Protein AF-A0A7W2R5H4-F1 (afdb_monomer_lite)

Organism: NCBI:txid2761487

InterPro domains:
  IPR019831 Manganese/iron superoxide dismutase, N-terminal [PF00081] (6-51)
  IPR036324 Manganese/iron superoxide dismutase, N-terminal domain superfamily [SSF46609] (6-53)

Foldseek 3Di:
DFDPLAQDDDPDDLCPCPPVDDSVVSCCVRVPVVRVVSVVVCVVCPPHPVNGDDDD

Radius of gyration: 14.3 Å; chains: 1; bounding box: 34×14×36 Å

pLDDT: mean 88.08, std 12.19, range [51.84, 97.69]

Structure (mmCIF, N/CA/C/O backbone):
data_AF-A0A7W2R5H4-F1
#
_entry.id   AF-A0A7W2R5H4-F1
#
loop_
_atom_site.group_PDB
_atom_site.id
_atom_site.type_symbol
_atom_site.label_atom_id
_atom_site.label_alt_id
_atom_site.label_comp_id
_atom_site.label_asym_id
_atom_site.label_entity_id
_atom_site.label_seq_id
_atom_site.pdbx_PDB_ins_code
_atom_site.Cartn_x
_atom_site.Cartn_y
_atom_site.Cartn_z
_atom_site.occupancy
_atom_site.B_iso_or_equiv
_atom_site.auth_seq_id
_atom_site.auth_comp_id
_atom_site.auth_asym_id
_atom_site.auth_atom_id
_atom_site.pdbx_PDB_model_num
ATOM 1 N N . MET A 1 1 ? -19.878 -0.153 2.052 1.00 53.62 1 MET A N 1
ATOM 2 C CA . MET A 1 1 ? -18.686 -0.599 1.302 1.00 53.62 1 MET A CA 1
ATOM 3 C C . MET A 1 1 ? -17.525 -0.605 2.281 1.00 53.62 1 MET A C 1
ATOM 5 O O . MET A 1 1 ? -17.296 0.432 2.883 1.00 53.62 1 MET A O 1
ATOM 9 N N . LYS A 1 2 ? -16.881 -1.754 2.523 1.00 54.91 2 LYS A N 1
ATOM 10 C CA . LYS A 1 2 ? -15.722 -1.846 3.428 1.00 54.91 2 LYS A CA 1
ATOM 11 C C . LYS A 1 2 ? -14.477 -1.345 2.696 1.00 54.91 2 LYS A C 1
ATOM 13 O O . LYS A 1 2 ? -14.250 -1.785 1.568 1.00 54.91 2 LYS A O 1
ATOM 18 N N . ILE A 1 3 ? -13.681 -0.462 3.300 1.00 64.50 3 ILE A N 1
ATOM 19 C CA . ILE A 1 3 ? -12.327 -0.212 2.790 1.00 64.50 3 ILE A CA 1
ATOM 20 C C . ILE A 1 3 ? -11.457 -1.393 3.204 1.00 64.50 3 ILE A C 1
ATOM 22 O O . ILE A 1 3 ? -11.395 -1.749 4.373 1.00 64.50 3 ILE A O 1
ATOM 26 N N . ASN A 1 4 ? -10.744 -1.980 2.248 1.00 74.06 4 ASN A N 1
ATOM 27 C CA . ASN A 1 4 ? -9.602 -2.827 2.558 1.00 74.06 4 ASN A CA 1
ATOM 28 C C . ASN A 1 4 ? -8.344 -1.950 2.477 1.00 74.06 4 ASN A C 1
ATOM 30 O O . ASN A 1 4 ? -7.853 -1.674 1.377 1.00 74.06 4 ASN A O 1
ATOM 34 N N . LEU A 1 5 ? -7.902 -1.422 3.626 1.00 87.94 5 LEU A N 1
ATOM 35 C CA . LEU A 1 5 ?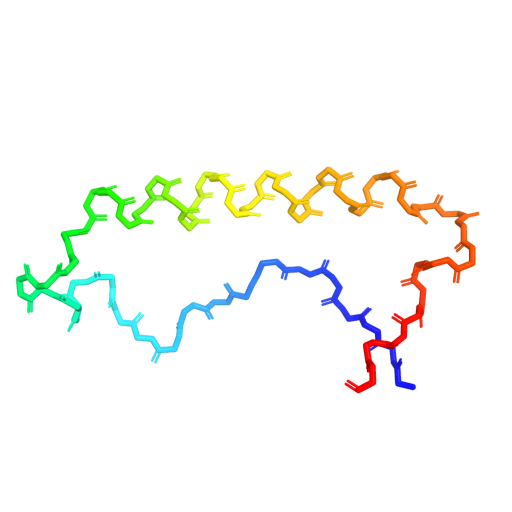 -6.719 -0.567 3.712 1.00 87.94 5 LEU A CA 1
ATOM 36 C C . LEU A 1 5 ? -5.474 -1.451 3.617 1.00 87.94 5 LEU A C 1
ATOM 38 O O . LEU A 1 5 ? -5.004 -2.007 4.606 1.00 87.94 5 LEU A O 1
ATOM 42 N N . LYS A 1 6 ? -4.958 -1.586 2.397 1.00 90.44 6 LYS A N 1
ATOM 43 C CA . LYS A 1 6 ? -3.764 -2.367 2.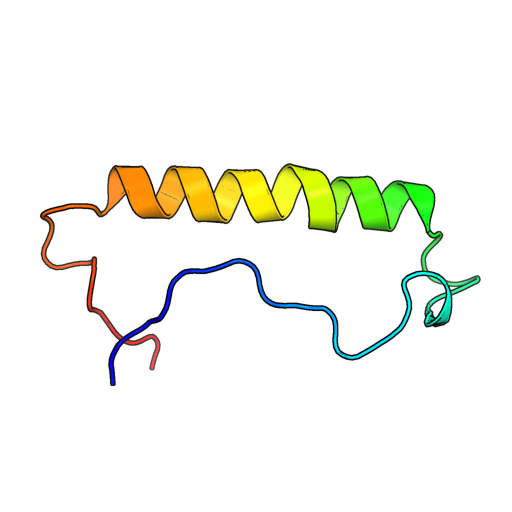079 1.00 90.44 6 LYS A CA 1
ATOM 44 C C . LYS A 1 6 ? -2.973 -1.706 0.959 1.00 90.44 6 LYS A C 1
ATOM 46 O O . LYS A 1 6 ? -3.527 -0.940 0.169 1.00 90.44 6 LYS A O 1
ATOM 51 N N . LEU A 1 7 ? -1.688 -2.036 0.878 1.00 93.75 7 LEU A N 1
ATOM 52 C CA . LEU A 1 7 ? -0.888 -1.730 -0.299 1.00 93.75 7 LEU A CA 1
ATOM 53 C C . LEU A 1 7 ? -1.305 -2.701 -1.406 1.00 93.75 7 LEU A C 1
ATOM 55 O O . LEU A 1 7 ? -1.297 -3.914 -1.197 1.00 93.75 7 LEU A O 1
ATOM 59 N N . TYR A 1 8 ? -1.737 -2.175 -2.546 1.00 93.12 8 TYR A N 1
ATOM 60 C CA . TYR A 1 8 ? -2.144 -3.011 -3.672 1.00 93.12 8 TYR A CA 1
ATOM 61 C C . TYR A 1 8 ? -0.921 -3.502 -4.445 1.00 93.12 8 TYR A C 1
ATOM 63 O O . TYR A 1 8 ? 0.188 -2.997 -4.287 1.00 93.12 8 TYR A O 1
ATOM 71 N N . GLU A 1 9 ? -1.101 -4.510 -5.279 1.00 94.38 9 GLU A N 1
ATOM 72 C CA . GLU A 1 9 ? -0.091 -4.813 -6.285 1.00 94.38 9 GLU A CA 1
ATOM 73 C C . GLU A 1 9 ? -0.211 -3.808 -7.428 1.00 94.38 9 GLU A C 1
ATOM 75 O O . GLU A 1 9 ? -1.290 -3.267 -7.696 1.00 94.38 9 GLU A O 1
ATOM 80 N N . LEU A 1 10 ? 0.916 -3.525 -8.072 1.00 93.56 10 LEU A N 1
ATOM 81 C CA . LEU A 1 10 ? 0.930 -2.644 -9.227 1.00 93.56 10 LEU A CA 1
ATOM 82 C C . LEU A 1 10 ? 0.303 -3.368 -10.421 1.00 93.56 10 LEU A C 1
ATOM 84 O O . LEU A 1 10 ? 0.605 -4.540 -10.642 1.00 93.56 10 LEU A O 1
ATOM 88 N N . PRO A 1 11 ? -0.531 -2.689 -11.223 1.00 95.56 11 PRO A N 1
ATOM 89 C CA . PRO A 1 11 ? -1.106 -3.271 -12.432 1.00 95.56 11 PRO A CA 1
ATOM 90 C C . PRO A 1 11 ? -0.145 -3.220 -13.636 1.00 95.56 11 PRO A C 1
ATOM 92 O O . PRO A 1 11 ? -0.588 -3.396 -14.767 1.00 95.56 11 PRO A O 1
ATOM 95 N N . TYR A 1 12 ? 1.135 -2.929 -13.398 1.00 93.62 12 TYR A N 1
ATOM 96 C CA . TYR A 1 12 ? 2.199 -2.752 -14.387 1.00 93.62 12 TYR A CA 1
ATOM 97 C C . TYR A 1 12 ? 3.558 -3.108 -13.769 1.00 93.62 12 TYR A C 1
ATOM 99 O O . TYR A 1 12 ? 3.708 -3.096 -12.540 1.00 93.62 12 TYR A O 1
ATOM 107 N N . TYR A 1 13 ? 4.558 -3.392 -14.605 1.00 92.38 13 TYR A N 1
ATOM 108 C CA . TYR A 1 13 ? 5.937 -3.575 -14.147 1.00 92.38 13 TYR A CA 1
ATOM 109 C C . TYR A 1 13 ? 6.594 -2.241 -13.769 1.00 92.38 13 TYR A C 1
ATOM 111 O O . TYR A 1 13 ? 6.250 -1.175 -14.278 1.00 92.38 13 TYR A O 1
ATOM 119 N N . LYS A 1 14 ? 7.553 -2.287 -12.841 1.00 84.88 14 LYS A N 1
ATOM 120 C CA . LYS A 1 14 ? 8.175 -1.095 -12.237 1.00 84.88 14 LYS A CA 1
ATOM 121 C C . LYS A 1 14 ? 8.924 -0.212 -13.238 1.00 84.88 14 LYS A C 1
ATOM 123 O O . LYS A 1 14 ? 9.069 0.987 -13.014 1.00 84.88 14 LYS A O 1
ATOM 128 N N . ASP A 1 15 ? 9.389 -0.803 -14.327 1.00 90.06 15 ASP A N 1
ATOM 129 C CA . ASP A 1 15 ? 10.144 -0.159 -15.392 1.00 90.06 15 ASP A CA 1
ATOM 130 C C . ASP A 1 15 ? 9.261 0.355 -16.540 1.00 90.06 15 ASP A C 1
ATOM 132 O O . ASP A 1 15 ? 9.759 1.092 -17.391 1.00 90.06 15 ASP A O 1
ATOM 136 N N . GLU A 1 16 ? 7.953 0.058 -16.548 1.00 94.94 16 GLU A N 1
ATOM 137 C CA . GLU A 1 16 ? 7.022 0.505 -17.602 1.00 94.94 16 GLU A CA 1
ATOM 138 C C . GLU A 1 16 ? 6.875 2.031 -17.676 1.00 94.94 16 GLU A C 1
ATOM 140 O O . GLU A 1 16 ? 6.419 2.567 -18.685 1.00 94.94 16 GLU A O 1
ATOM 145 N N . LEU A 1 17 ? 7.272 2.749 -16.622 1.00 91.56 17 LEU A N 1
ATOM 146 C CA . LEU A 1 17 ? 7.216 4.210 -16.566 1.00 91.56 17 LEU A CA 1
ATOM 147 C C . LEU A 1 17 ? 8.522 4.883 -17.019 1.00 91.56 17 LEU A C 1
ATOM 149 O O . LEU A 1 17 ? 8.603 6.116 -17.041 1.00 9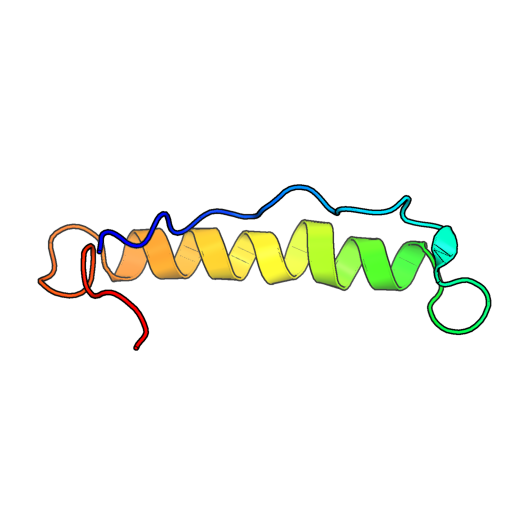1.56 17 LEU A O 1
ATOM 153 N N . ASN A 1 18 ? 9.539 4.112 -17.412 1.00 91.62 18 ASN A N 1
ATOM 154 C CA . ASN A 1 18 ? 10.784 4.663 -17.932 1.00 91.62 18 ASN A CA 1
ATOM 155 C C . ASN A 1 18 ? 10.581 5.334 -19.309 1.00 91.62 18 ASN A C 1
ATOM 157 O O . ASN A 1 18 ? 9.803 4.854 -20.133 1.00 91.62 18 ASN A O 1
ATOM 161 N N . PRO A 1 19 ? 11.311 6.426 -19.612 1.00 92.56 19 PRO A N 1
ATOM 162 C CA . PRO A 1 19 ? 12.276 7.128 -18.758 1.00 92.56 19 PRO A CA 1
ATOM 163 C C . PRO A 1 19 ? 11.642 8.244 -17.902 1.00 92.56 19 PRO A C 1
ATOM 165 O O . PRO A 1 19 ? 12.365 9.048 -17.321 1.00 92.56 19 PRO A O 1
ATOM 168 N N . ILE A 1 20 ? 10.308 8.352 -17.863 1.00 94.38 20 ILE A N 1
ATOM 169 C CA . ILE A 1 20 ? 9.594 9.449 -17.188 1.00 94.38 20 ILE A CA 1
ATOM 170 C C . ILE A 1 20 ? 9.746 9.330 -15.670 1.00 94.38 20 ILE A C 1
ATOM 172 O O . ILE A 1 20 ? 10.009 10.319 -14.986 1.00 94.38 20 ILE A O 1
ATOM 176 N N . ILE A 1 21 ? 9.589 8.115 -15.147 1.00 90.94 21 ILE A N 1
ATOM 177 C CA . ILE A 1 21 ? 9.803 7.783 -13.743 1.00 90.94 21 ILE A CA 1
ATOM 178 C C . ILE A 1 21 ? 10.775 6.613 -13.699 1.00 90.94 21 ILE A C 1
ATOM 180 O O . ILE A 1 21 ? 10.478 5.537 -14.206 1.00 90.94 21 ILE A O 1
ATOM 184 N N . MET A 1 22 ? 11.928 6.846 -13.077 1.00 94.25 22 MET A N 1
ATOM 185 C CA . MET A 1 22 ? 12.946 5.822 -12.867 1.00 94.25 22 MET A CA 1
ATOM 186 C C . MET A 1 22 ? 12.497 4.799 -11.817 1.00 94.25 22 MET A C 1
ATOM 188 O O . MET A 1 22 ? 11.858 5.160 -10.824 1.00 94.25 22 MET A O 1
ATOM 192 N N . GLU A 1 23 ? 12.915 3.547 -12.003 1.00 93.25 23 GLU A N 1
ATOM 193 C CA . GLU A 1 23 ? 12.581 2.418 -11.125 1.00 93.25 23 GLU A CA 1
ATOM 194 C C . GLU A 1 23 ? 13.015 2.637 -9.665 1.00 93.25 23 GLU A C 1
ATOM 196 O O . GLU A 1 23 ? 12.204 2.482 -8.758 1.00 93.25 23 GLU A O 1
ATOM 201 N N . GLU A 1 24 ? 14.257 3.062 -9.411 1.00 92.38 24 GLU A N 1
ATOM 202 C CA . GLU A 1 24 ? 14.779 3.212 -8.040 1.00 92.38 24 GLU A CA 1
ATOM 203 C C . GLU A 1 24 ? 13.999 4.258 -7.204 1.00 92.38 24 GLU A C 1
ATOM 205 O O . GLU A 1 24 ? 13.543 3.934 -6.101 1.00 92.38 24 GLU A O 1
ATOM 210 N N . PRO A 1 25 ? 13.753 5.494 -7.693 1.00 92.81 25 PRO A N 1
ATOM 211 C CA . PRO A 1 25 ? 12.872 6.433 -7.003 1.00 92.81 25 PRO A CA 1
ATOM 212 C C . PRO A 1 25 ? 11.454 5.899 -6.810 1.00 92.81 25 PRO A C 1
ATOM 214 O O . PRO A 1 25 ? 10.852 6.142 -5.762 1.00 92.81 25 PRO A O 1
ATOM 217 N N . PHE A 1 26 ? 10.911 5.195 -7.805 1.00 94.50 26 PHE A N 1
ATOM 218 C CA . PHE A 1 26 ? 9.577 4.616 -7.728 1.00 94.50 26 PHE A CA 1
ATOM 219 C C . PHE A 1 26 ? 9.485 3.550 -6.632 1.00 94.50 26 PHE A C 1
ATOM 221 O O . PHE A 1 26 ? 8.558 3.597 -5.824 1.00 94.50 26 PHE A O 1
AT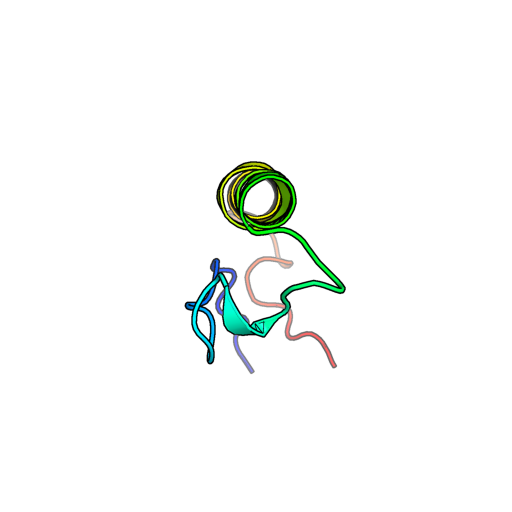OM 228 N N . ASP A 1 27 ? 10.479 2.670 -6.524 1.00 93.38 27 ASP A N 1
ATOM 229 C CA . ASP A 1 27 ? 10.570 1.657 -5.473 1.00 93.38 27 ASP A CA 1
ATOM 230 C C . ASP A 1 27 ? 10.598 2.273 -4.081 1.00 93.38 27 ASP A C 1
ATOM 232 O O . ASP A 1 27 ? 9.878 1.832 -3.184 1.00 93.38 27 ASP A O 1
ATOM 236 N N . TYR A 1 28 ? 11.346 3.358 -3.902 1.00 94.94 28 TYR A N 1
ATOM 237 C CA . TYR A 1 28 ? 11.365 4.053 -2.624 1.00 94.94 28 TYR A CA 1
ATOM 238 C C . TYR A 1 28 ? 10.029 4.752 -2.304 1.00 94.94 28 TYR A C 1
ATOM 240 O O . TYR A 1 28 ? 9.566 4.733 -1.159 1.00 94.94 28 TYR A O 1
ATOM 248 N N . GLN A 1 29 ? 9.364 5.369 -3.288 1.00 94.69 29 GLN A N 1
ATOM 249 C CA . GLN A 1 29 ? 8.058 5.997 -3.044 1.00 94.69 29 GLN A CA 1
ATOM 250 C C . GLN A 1 29 ? 6.952 4.961 -2.794 1.00 94.69 29 GLN A C 1
ATOM 252 O O . GLN A 1 29 ? 6.149 5.132 -1.875 1.00 94.69 29 GLN A O 1
ATOM 257 N N . TYR A 1 30 ? 6.895 3.898 -3.594 1.00 95.50 30 TYR A N 1
ATOM 258 C CA . TYR A 1 30 ? 5.829 2.906 -3.531 1.00 95.50 30 TYR A CA 1
ATOM 259 C C . TYR A 1 30 ? 6.102 1.812 -2.496 1.00 95.50 30 TYR A C 1
ATOM 261 O O . TYR A 1 30 ? 5.296 1.599 -1.589 1.00 95.50 30 TYR A O 1
ATOM 269 N N . GLY A 1 31 ? 7.243 1.136 -2.617 1.00 93.94 31 GLY A N 1
ATOM 270 C CA . GLY A 1 31 ? 7.616 -0.004 -1.783 1.00 93.94 31 GLY A CA 1
ATOM 271 C C . GLY A 1 31 ? 7.867 0.382 -0.329 1.00 93.94 31 GLY A C 1
ATOM 272 O O . GLY A 1 31 ? 7.397 -0.307 0.568 1.00 93.94 31 GLY A O 1
ATOM 273 N N . GLU A 1 32 ? 8.527 1.517 -0.088 1.00 95.62 32 GLU A N 1
ATOM 274 C CA . GLU A 1 32 ? 8.872 1.939 1.274 1.00 95.62 32 GLU A CA 1
ATOM 275 C C . GLU A 1 32 ? 7.862 2.947 1.842 1.00 95.62 32 GLU A C 1
ATOM 277 O O . GLU A 1 32 ? 7.189 2.689 2.846 1.00 95.62 32 GLU A O 1
ATOM 282 N N . ARG A 1 33 ? 7.723 4.124 1.215 1.00 97.69 33 ARG A N 1
ATOM 283 C CA . ARG A 1 33 ? 6.943 5.233 1.797 1.00 97.69 33 ARG A CA 1
ATOM 284 C C . ARG A 1 33 ? 5.442 4.966 1.816 1.00 97.69 33 ARG A C 1
ATOM 286 O O . ARG A 1 33 ? 4.814 5.131 2.863 1.00 97.69 33 ARG A O 1
ATOM 293 N N . HIS A 1 34 ? 4.859 4.558 0.690 1.00 96.56 34 HIS A N 1
ATOM 294 C CA . HIS A 1 34 ? 3.426 4.279 0.620 1.00 96.56 34 HIS A CA 1
ATOM 295 C C . HIS A 1 34 ? 3.051 3.099 1.527 1.00 96.56 34 HIS A C 1
ATOM 297 O O . HIS A 1 34 ? 2.097 3.213 2.300 1.00 96.56 34 HIS A O 1
ATOM 303 N N . ALA A 1 35 ? 3.853 2.028 1.534 1.00 96.44 35 ALA A N 1
ATOM 304 C CA . ALA A 1 35 ? 3.692 0.914 2.468 1.00 96.44 35 ALA A CA 1
ATOM 305 C C . ALA A 1 35 ? 3.698 1.380 3.934 1.00 96.44 35 ALA A C 1
ATOM 307 O O . ALA A 1 35 ? 2.807 1.031 4.713 1.00 96.44 35 ALA A O 1
ATOM 308 N N . ALA A 1 36 ? 4.659 2.230 4.314 1.00 97.44 36 ALA A N 1
ATOM 309 C CA . ALA A 1 36 ? 4.735 2.783 5.661 1.00 97.44 36 ALA A CA 1
ATOM 310 C C . ALA A 1 36 ? 3.500 3.624 6.027 1.00 97.44 36 ALA A C 1
ATOM 312 O O . ALA A 1 36 ? 3.041 3.554 7.168 1.00 97.44 36 ALA A O 1
ATOM 313 N N . TYR A 1 37 ? 2.943 4.402 5.093 1.00 96.44 37 TYR A N 1
ATOM 314 C CA . TYR A 1 37 ? 1.715 5.165 5.335 1.00 96.44 37 TYR A CA 1
ATOM 315 C C . TYR A 1 37 ? 0.500 4.267 5.542 1.00 96.44 37 TYR A C 1
ATOM 317 O O . TYR A 1 37 ? -0.241 4.489 6.499 1.00 96.44 37 TYR A O 1
ATOM 325 N N . VAL A 1 38 ? 0.327 3.235 4.711 1.00 94.94 38 VAL A N 1
ATOM 326 C CA . VAL A 1 38 ? -0.749 2.244 4.868 1.00 94.94 38 VAL A CA 1
ATOM 327 C C . VAL A 1 38 ? -0.667 1.583 6.245 1.00 94.94 38 VAL A C 1
ATOM 329 O O . VAL A 1 38 ? -1.651 1.579 6.985 1.00 94.94 38 VAL A O 1
ATOM 332 N N . ASN A 1 39 ? 0.517 1.102 6.630 1.00 95.00 39 ASN A N 1
ATOM 333 C CA . ASN A 1 39 ? 0.721 0.419 7.908 1.00 95.00 39 ASN A CA 1
ATOM 334 C C . ASN A 1 39 ? 0.474 1.343 9.109 1.00 95.00 39 ASN A C 1
ATOM 336 O O . ASN A 1 39 ? -0.208 0.967 10.061 1.00 95.00 39 ASN A O 1
ATOM 340 N N . LYS A 1 40 ? 1.002 2.573 9.069 1.00 96.06 40 LYS A N 1
ATOM 341 C CA . LYS A 1 40 ? 0.798 3.554 10.145 1.00 96.06 40 LYS A CA 1
ATOM 342 C C . LYS A 1 40 ? -0.664 3.951 10.279 1.00 96.06 40 LYS A C 1
ATOM 344 O O . LYS A 1 40 ? -1.164 3.991 11.397 1.00 96.06 40 LYS A O 1
ATOM 349 N N . LEU A 1 41 ? -1.339 4.233 9.166 1.00 93.69 41 LEU A N 1
ATOM 350 C CA . LEU A 1 41 ? -2.747 4.607 9.190 1.00 93.69 41 LEU A CA 1
ATOM 351 C C . LEU A 1 41 ? -3.603 3.467 9.742 1.00 93.69 41 LEU A C 1
ATOM 353 O O . LEU A 1 41 ? -4.402 3.720 10.634 1.00 93.69 41 LEU A O 1
ATOM 357 N N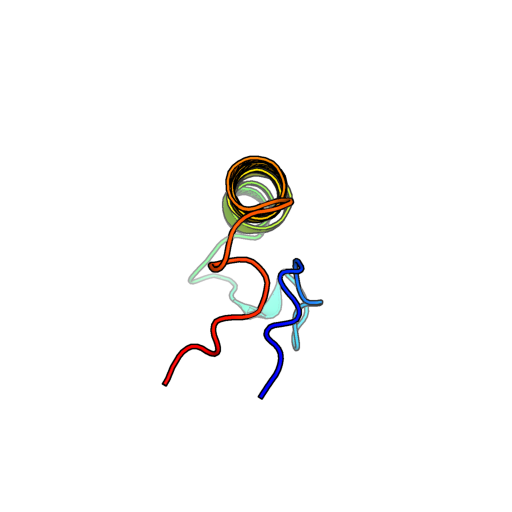 . SER A 1 42 ? -3.378 2.232 9.281 1.00 92.00 42 SER A N 1
ATOM 358 C CA . SER A 1 42 ? -4.071 1.037 9.781 1.00 92.00 42 SER A CA 1
ATOM 359 C C . SER A 1 42 ? -3.959 0.914 11.304 1.00 92.00 42 SER A C 1
ATOM 361 O O . SER A 1 42 ? -4.962 0.771 11.996 1.00 92.00 42 SER A O 1
ATOM 363 N N . ASN A 1 43 ? -2.756 1.110 11.851 1.00 93.94 43 ASN A N 1
ATOM 364 C CA . ASN A 1 43 ? -2.541 1.090 13.299 1.00 93.94 43 ASN A CA 1
ATOM 365 C C . ASN A 1 43 ? -3.216 2.252 14.043 1.00 93.94 43 ASN A C 1
ATOM 367 O O . ASN A 1 43 ? -3.649 2.068 15.175 1.00 93.94 43 ASN A O 1
ATOM 371 N N . LEU A 1 44 ? -3.283 3.445 13.443 1.00 94.44 44 LEU A N 1
ATOM 372 C CA . LEU A 1 44 ? -3.897 4.623 14.067 1.00 94.44 44 LEU A CA 1
ATOM 373 C C . LEU A 1 44 ? -5.426 4.557 14.098 1.00 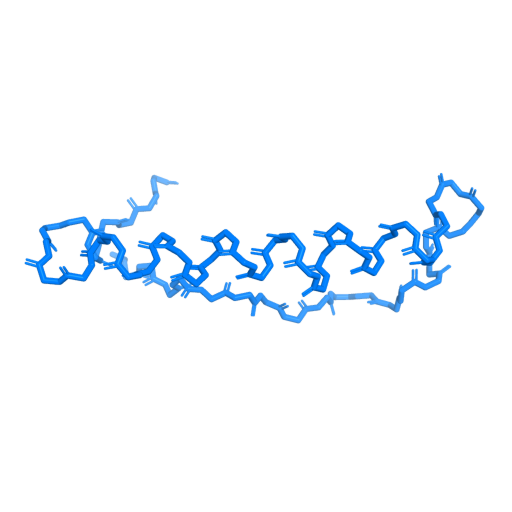94.44 44 LEU A C 1
ATOM 375 O O . LEU A 1 44 ? -6.030 5.132 14.999 1.00 94.44 44 LEU A O 1
ATOM 379 N N . ILE A 1 45 ? -6.045 3.908 13.109 1.00 91.06 45 ILE A N 1
ATOM 380 C CA . ILE A 1 45 ? -7.509 3.810 13.003 1.00 91.06 45 ILE A CA 1
ATOM 381 C C . ILE A 1 45 ? -8.075 2.523 13.599 1.00 91.06 45 ILE A C 1
ATOM 383 O O . ILE A 1 45 ? -9.297 2.391 13.674 1.00 91.06 45 ILE A O 1
ATOM 387 N N . LYS A 1 46 ? -7.213 1.593 14.012 1.00 90.31 46 LYS A N 1
ATOM 388 C CA . LYS A 1 46 ? -7.611 0.340 14.643 1.00 90.31 46 LYS A CA 1
ATOM 389 C C . LYS A 1 46 ? -8.516 0.597 15.852 1.00 90.31 46 LYS A C 1
ATOM 391 O O . LYS A 1 46 ? -8.209 1.458 16.674 1.00 90.31 46 LYS A O 1
ATOM 396 N N . ASP A 1 47 ? -9.606 -0.162 15.958 1.00 91.75 47 ASP A N 1
ATOM 397 C CA . ASP A 1 47 ? -10.589 -0.073 17.048 1.00 91.75 47 ASP A CA 1
ATOM 398 C C . ASP A 1 47 ? -11.331 1.284 17.101 1.00 91.75 47 ASP A C 1
ATOM 400 O O . ASP A 1 47 ? -11.968 1.631 18.099 1.00 91.75 47 ASP A O 1
ATOM 404 N N . THR A 1 48 ? -11.278 2.062 16.015 1.00 90.25 48 THR A N 1
ATOM 405 C CA . THR A 1 48 ? -12.033 3.312 15.860 1.00 90.25 48 THR A CA 1
ATOM 406 C C . THR A 1 48 ? -13.157 3.140 14.845 1.00 90.25 48 THR A C 1
ATOM 408 O O . THR A 1 48 ? -13.132 2.254 13.993 1.00 90.25 48 THR A O 1
ATOM 411 N N . SER A 1 49 ? -14.132 4.051 14.857 1.00 88.00 49 SER A N 1
ATOM 412 C CA . SER A 1 49 ? -15.188 4.068 13.839 1.00 88.00 49 SER A CA 1
ATOM 413 C C . SER A 1 49 ? -14.669 4.281 12.413 1.00 88.00 49 SER A C 1
ATOM 415 O O . SER A 1 49 ? -15.425 4.036 11.479 1.00 88.00 49 SER A O 1
ATOM 417 N N . LEU A 1 50 ? -13.416 4.731 12.240 1.00 86.94 50 LEU A N 1
ATOM 418 C CA . LEU A 1 50 ? -12.785 5.002 10.946 1.00 86.94 50 LEU A CA 1
ATOM 419 C C . LEU A 1 50 ? -12.333 3.732 10.210 1.00 86.94 50 LEU A C 1
ATOM 421 O O . LEU A 1 50 ? -12.138 3.794 8.998 1.00 86.94 50 LEU A O 1
ATOM 425 N N . GLU A 1 51 ? -12.174 2.606 10.911 1.00 86.81 51 GLU A N 1
ATOM 426 C CA . GLU A 1 51 ? -11.640 1.353 10.351 1.00 86.81 51 GLU A CA 1
ATOM 427 C C . GLU A 1 51 ? -12.451 0.849 9.141 1.00 86.81 51 GLU A C 1
ATOM 429 O O . GLU A 1 51 ? -11.885 0.340 8.176 1.00 86.81 51 GLU A O 1
ATOM 434 N N . ASP A 1 52 ? -13.767 1.091 9.143 1.00 78.75 52 ASP A N 1
ATOM 435 C CA . ASP A 1 52 ? -14.709 0.647 8.108 1.00 78.75 52 ASP A CA 1
ATOM 436 C C . ASP A 1 52 ? -15.303 1.793 7.262 1.00 78.75 52 ASP A C 1
ATOM 438 O O . ASP A 1 52 ? -16.223 1.566 6.464 1.00 78.75 52 ASP A O 1
ATOM 442 N N . ILE A 1 53 ? -14.816 3.033 7.403 1.00 72.56 53 ILE A N 1
ATOM 443 C CA . ILE A 1 53 ? -15.386 4.165 6.656 1.00 72.56 53 ILE A CA 1
ATOM 444 C C . ILE A 1 53 ? -14.938 4.085 5.207 1.00 72.56 53 ILE A C 1
ATOM 446 O O . ILE A 1 53 ? -13.825 4.474 4.881 1.00 72.56 53 ILE A O 1
ATOM 450 N N . GLY A 1 54 ? -15.834 3.616 4.335 1.00 58.56 54 GLY A N 1
ATOM 451 C CA . GLY A 1 54 ? -15.748 3.774 2.882 1.00 58.56 54 GLY A CA 1
ATOM 452 C C . GLY A 1 54 ? -15.350 5.198 2.488 1.00 58.56 54 GLY A C 1
ATOM 453 O O . GLY A 1 54 ? -15.966 6.158 2.944 1.00 58.56 54 GLY A O 1
ATOM 454 N N . ARG A 1 55 ? -14.353 5.348 1.607 1.00 51.84 55 ARG A N 1
ATOM 455 C CA . ARG A 1 55 ? -14.186 6.587 0.842 1.00 51.84 55 ARG A CA 1
ATOM 456 C C . ARG A 1 55 ? -15.445 6.698 -0.036 1.00 51.84 55 ARG A C 1
ATOM 458 O O . ARG A 1 55 ? -15.890 5.646 -0.505 1.00 51.84 55 ARG A O 1
ATOM 465 N N . PRO A 1 56 ? -16.042 7.891 -0.197 1.00 52.69 56 PRO A N 1
ATOM 466 C CA . PRO A 1 56 ? -17.117 8.077 -1.169 1.00 52.69 56 PRO A CA 1
ATOM 467 C C . PRO A 1 56 ? -16.716 7.558 -2.555 1.00 52.69 56 PRO A C 1
ATOM 469 O O . PRO A 1 56 ? -15.504 7.615 -2.877 1.00 52.69 56 PRO A O 1
#

Sequence (56 aa):
MKINLKLYELPYYKDELNPIIMEEPFDYQYGERHAAYVNKLSNLIKDTSLEDIGRP

Secondary structure (DSSP, 8-state):
-----SPPPPSS-TTTTTTTS-HHHHHIIIIIIIHHHHHHHHHHHTTSTTTT----